Protein AF-A0A6L2KU27-F1 (afdb_monomer)

Organism: Tanacetum cinerariifolium (NCBI:txid118510)

pLDDT: mean 88.46, std 11.33, range [43.53, 96.94]

Radius of gyration: 27.22 Å; Cα contacts (8 Å, |Δi|>4): 50; chains: 1; bounding box: 54×21×87 Å

Structure (mmCIF, N/CA/C/O backbone):
data_AF-A0A6L2KU27-F1
#
_entry.id   AF-A0A6L2KU27-F1
#
loop_
_atom_site.group_PDB
_atom_site.id
_atom_site.type_symbol
_atom_site.label_atom_id
_atom_site.label_alt_id
_atom_site.label_comp_id
_atom_site.label_asym_id
_atom_site.label_entity_id
_atom_site.label_seq_id
_atom_site.pdbx_PDB_ins_code
_atom_site.Cartn_x
_atom_site.Cartn_y
_atom_site.Cartn_z
_atom_site.occupancy
_atom_site.B_iso_or_equiv
_atom_site.auth_seq_id
_atom_site.auth_comp_id
_atom_site.auth_asym_id
_atom_site.auth_atom_id
_atom_site.pdbx_PDB_model_num
ATOM 1 N N . MET A 1 1 ? -27.115 15.679 58.596 1.00 43.53 1 MET A N 1
ATOM 2 C CA . MET A 1 1 ? -27.224 15.642 57.122 1.00 43.53 1 MET A CA 1
ATOM 3 C C . MET A 1 1 ? -26.487 14.409 56.619 1.00 43.53 1 MET A C 1
ATOM 5 O O . MET A 1 1 ? -25.300 14.487 56.347 1.00 43.53 1 MET A O 1
ATOM 9 N N . ALA A 1 2 ? -27.152 13.253 56.574 1.00 48.06 2 ALA A N 1
ATOM 10 C CA . ALA A 1 2 ? -26.631 12.113 55.827 1.00 48.06 2 ALA A CA 1
ATOM 11 C C . ALA A 1 2 ? -27.062 12.333 54.375 1.00 48.06 2 ALA A C 1
ATOM 13 O O . ALA A 1 2 ? -28.218 12.094 54.031 1.00 48.06 2 ALA A O 1
ATOM 14 N N . ALA A 1 3 ? -26.174 12.920 53.570 1.00 57.06 3 ALA A N 1
ATOM 15 C CA . ALA A 1 3 ? -26.375 13.013 52.130 1.00 57.06 3 ALA A CA 1
ATOM 16 C C . ALA A 1 3 ? -26.635 11.600 51.587 1.00 57.06 3 ALA A C 1
ATOM 18 O O . ALA A 1 3 ? -26.036 10.627 52.056 1.00 57.06 3 ALA A O 1
ATOM 19 N N . PHE A 1 4 ? -27.599 11.476 50.675 1.00 58.53 4 PHE A N 1
ATOM 20 C CA . PHE A 1 4 ? -28.022 10.200 50.112 1.00 58.53 4 PHE A CA 1
ATOM 21 C C . PHE A 1 4 ? -26.867 9.578 49.320 1.00 58.53 4 PHE A C 1
ATOM 23 O O . PHE A 1 4 ? -26.772 9.749 48.111 1.00 58.53 4 PHE A O 1
ATOM 30 N N . LYS A 1 5 ? -26.027 8.792 49.996 1.00 62.81 5 LYS A N 1
ATOM 31 C CA . LYS A 1 5 ? -24.876 8.097 49.404 1.00 62.81 5 LYS A CA 1
ATOM 32 C C . LYS A 1 5 ? -25.245 7.306 48.138 1.00 62.81 5 LYS A C 1
ATOM 34 O O . LYS A 1 5 ? -24.505 7.315 47.165 1.00 62.81 5 LYS A O 1
ATOM 39 N N . ARG A 1 6 ? -26.442 6.706 48.112 1.00 61.03 6 ARG A N 1
ATOM 40 C CA . ARG A 1 6 ? -26.991 6.009 46.932 1.00 61.03 6 ARG A CA 1
ATOM 41 C C . ARG A 1 6 ? -27.319 6.936 45.755 1.00 61.03 6 ARG A C 1
ATOM 43 O O . ARG A 1 6 ? -27.240 6.506 44.611 1.00 61.03 6 ARG A O 1
ATOM 50 N N . LEU A 1 7 ? -27.717 8.179 46.016 1.00 65.44 7 LEU A N 1
ATOM 51 C CA . LEU A 1 7 ? -28.008 9.169 44.977 1.00 65.44 7 LEU A CA 1
ATOM 52 C C . LEU A 1 7 ? -26.704 9.685 44.350 1.00 65.44 7 LEU A C 1
ATOM 54 O O . LEU A 1 7 ? -26.618 9.804 43.130 1.00 65.44 7 LEU A O 1
ATOM 58 N N . ASP A 1 8 ? -25.670 9.898 45.168 1.00 68.50 8 ASP A N 1
ATOM 59 C CA . ASP A 1 8 ? -24.329 10.265 44.699 1.00 68.50 8 ASP A CA 1
ATOM 60 C C . ASP A 1 8 ? -23.705 9.138 43.854 1.00 68.50 8 ASP A C 1
ATOM 62 O O . ASP A 1 8 ? -23.174 9.393 42.773 1.00 68.50 8 ASP A O 1
ATOM 66 N N . GLU A 1 9 ? -23.849 7.877 44.279 1.00 67.19 9 GLU A N 1
ATOM 67 C CA . GLU A 1 9 ? -23.417 6.690 43.522 1.00 67.19 9 GLU A CA 1
ATOM 68 C C . GLU A 1 9 ? -24.127 6.568 42.158 1.00 67.19 9 GLU A C 1
ATOM 70 O O . GLU A 1 9 ? -23.472 6.324 41.143 1.00 67.19 9 GLU A O 1
ATOM 75 N N . LEU A 1 10 ? -25.445 6.798 42.101 1.00 66.06 10 LEU A N 1
ATOM 76 C CA . LEU A 1 10 ? -26.217 6.790 40.849 1.00 66.06 10 LEU A CA 1
ATOM 77 C C . LEU A 1 10 ? -25.824 7.937 39.910 1.00 66.06 10 LEU A C 1
ATOM 79 O O . LEU A 1 10 ? -25.738 7.740 38.698 1.00 66.06 10 LEU A O 1
ATOM 83 N N . THR A 1 11 ? -25.560 9.123 40.458 1.00 66.69 11 THR A N 1
ATOM 84 C CA . THR A 1 11 ? -25.156 10.301 39.675 1.00 66.69 11 THR A CA 1
ATOM 85 C C . THR A 1 11 ? -23.750 10.117 39.103 1.00 66.69 11 THR A C 1
ATOM 87 O O . THR A 1 11 ? -23.517 10.396 37.927 1.00 66.69 11 THR A O 1
ATOM 90 N N . MET A 1 12 ? -22.823 9.561 39.892 1.00 67.81 12 MET A N 1
ATOM 91 C CA . MET A 1 12 ? -21.5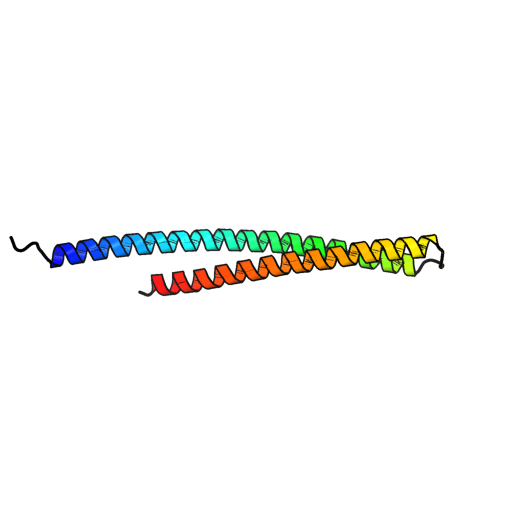06 9.165 39.393 1.00 67.81 12 MET A CA 1
ATOM 92 C C . MET A 1 12 ? -21.623 8.096 38.304 1.00 67.81 12 MET A C 1
ATOM 94 O O . MET A 1 12 ? -21.049 8.277 37.235 1.00 67.81 12 MET A O 1
ATOM 98 N N . ALA A 1 13 ? -22.405 7.032 38.513 1.00 68.19 13 ALA A N 1
ATOM 99 C CA . ALA A 1 13 ? -22.607 5.983 37.511 1.00 68.19 13 ALA A CA 1
ATOM 100 C C . ALA A 1 13 ? -23.197 6.523 36.192 1.00 68.19 13 ALA A C 1
ATOM 102 O O . ALA A 1 13 ? -22.756 6.131 35.110 1.00 68.19 13 ALA A O 1
ATOM 103 N N . ALA A 1 14 ? -24.147 7.462 36.261 1.00 68.12 14 ALA A N 1
ATOM 104 C CA . ALA A 1 14 ? -24.708 8.128 35.086 1.00 68.12 14 ALA A CA 1
ATOM 105 C C . ALA A 1 14 ? -23.666 8.988 34.347 1.00 68.12 14 ALA A C 1
ATOM 107 O O . ALA A 1 14 ? -23.579 8.930 33.118 1.00 68.12 14 ALA A O 1
ATOM 108 N N . ASN A 1 15 ? -22.831 9.726 35.084 1.00 73.56 15 ASN A N 1
ATOM 109 C CA . ASN A 1 15 ? -21.742 10.518 34.510 1.00 73.56 15 ASN A CA 1
ATOM 110 C C . ASN A 1 15 ? -20.667 9.633 33.861 1.00 73.56 15 ASN A C 1
ATOM 112 O O . ASN A 1 15 ? -20.220 9.932 32.755 1.00 73.56 15 ASN A O 1
ATOM 116 N N . PHE A 1 16 ? -20.309 8.510 34.492 1.00 74.94 16 PHE A N 1
ATOM 117 C CA . PHE A 1 16 ? -19.394 7.520 33.918 1.00 74.94 16 PHE A CA 1
ATOM 118 C C . PHE A 1 16 ? -19.954 6.913 32.630 1.00 74.94 16 PHE A C 1
ATOM 120 O O . PHE A 1 16 ? -19.257 6.872 31.620 1.00 74.94 16 PHE A O 1
ATOM 127 N N . LYS A 1 17 ? -21.230 6.515 32.619 1.00 78.94 17 LYS A N 1
ATOM 128 C CA . LYS A 1 17 ? -21.885 5.970 31.421 1.00 78.94 17 LYS A CA 1
ATOM 129 C C . LYS A 1 17 ? -21.924 6.979 30.269 1.00 78.94 17 LYS A C 1
ATOM 131 O O . LYS A 1 17 ? -21.671 6.614 29.124 1.00 78.94 17 LYS A O 1
ATOM 136 N N . SER A 1 18 ? -22.210 8.247 30.567 1.00 81.19 18 SER A N 1
ATOM 137 C CA . SER A 1 18 ? -22.178 9.333 29.579 1.00 81.19 18 SER A CA 1
ATOM 138 C C . SER A 1 18 ? -20.776 9.522 28.985 1.00 81.19 18 SER A C 1
ATOM 140 O O . SER A 1 18 ? -20.624 9.572 27.763 1.00 81.19 18 SER A O 1
ATOM 142 N N . LEU A 1 19 ? -19.742 9.533 29.834 1.00 81.38 19 LEU A N 1
ATOM 143 C CA . LEU A 1 19 ? -18.345 9.624 29.406 1.00 81.38 19 LEU A CA 1
ATOM 144 C C . LEU A 1 19 ? -17.945 8.438 28.516 1.00 81.38 19 LEU A C 1
ATOM 146 O O . LEU A 1 19 ? -17.368 8.643 27.450 1.00 81.38 19 LEU A O 1
ATOM 150 N N . PHE A 1 20 ? -18.292 7.211 28.910 1.00 83.81 20 PHE A N 1
ATOM 151 C CA . PHE A 1 20 ? -17.990 6.003 28.139 1.00 83.81 20 PHE A CA 1
ATOM 152 C C . PHE A 1 20 ? -18.671 5.982 26.771 1.00 83.81 20 PHE A C 1
ATOM 154 O O . PHE A 1 20 ? -18.029 5.648 25.773 1.00 83.81 20 PHE A O 1
ATOM 161 N N . ASN A 1 21 ? -19.932 6.410 26.693 1.00 84.56 21 ASN A N 1
ATOM 162 C CA . ASN A 1 21 ? -20.626 6.564 25.418 1.00 84.56 21 ASN A CA 1
ATOM 163 C C . ASN A 1 21 ? -19.938 7.610 24.528 1.00 84.56 21 ASN A C 1
ATOM 165 O O . ASN A 1 21 ? -19.722 7.362 23.343 1.00 84.56 21 ASN A O 1
ATOM 169 N N . GLY A 1 22 ? -19.549 8.754 25.101 1.00 85.00 22 GLY A N 1
ATOM 170 C CA . GLY A 1 22 ? -18.826 9.803 24.380 1.00 85.00 22 GLY A CA 1
ATOM 171 C C . GLY A 1 22 ? -17.475 9.328 23.836 1.00 85.00 22 GLY A C 1
ATOM 172 O O . GLY A 1 22 ? -17.184 9.527 22.658 1.00 85.00 22 GLY A O 1
ATOM 173 N N . MET A 1 23 ? -16.678 8.643 24.663 1.00 86.38 23 MET A N 1
ATOM 174 C CA . MET A 1 23 ? -15.393 8.069 24.249 1.00 86.38 23 MET A CA 1
ATOM 175 C C . MET A 1 23 ? -15.567 7.005 23.162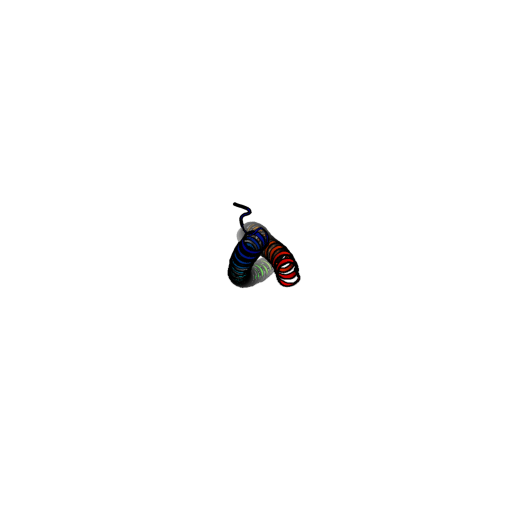 1.00 86.38 23 MET A C 1
ATOM 177 O O . MET A 1 23 ? -14.812 6.994 22.194 1.00 86.38 23 MET A O 1
ATOM 181 N N . THR A 1 24 ? -16.574 6.139 23.288 1.00 88.38 24 THR A N 1
ATOM 182 C CA . THR A 1 24 ? -16.860 5.094 22.296 1.00 88.38 24 THR A CA 1
ATOM 183 C C . THR A 1 24 ? -17.170 5.703 20.930 1.00 88.38 24 THR A C 1
ATOM 185 O O . THR A 1 24 ? -16.534 5.342 19.944 1.00 88.38 24 THR A O 1
ATOM 188 N N . LEU A 1 25 ? -18.077 6.684 20.883 1.00 88.75 25 LEU A N 1
ATOM 189 C CA . LEU A 1 25 ? -18.433 7.385 19.645 1.00 88.75 25 LEU A CA 1
ATOM 190 C C . LEU A 1 25 ? -17.243 8.130 19.032 1.00 88.75 25 LEU A C 1
ATOM 192 O O . LEU A 1 25 ? -17.124 8.198 17.810 1.00 88.75 25 LEU A O 1
ATOM 196 N N . TYR A 1 26 ? -16.366 8.696 19.864 1.00 89.44 26 TYR A N 1
ATOM 197 C CA . TYR A 1 26 ? -15.136 9.325 19.393 1.00 89.44 26 TYR A CA 1
ATOM 198 C C . TYR A 1 26 ? -14.234 8.307 18.684 1.00 89.44 26 TYR A C 1
ATOM 200 O O . TYR A 1 26 ? -13.902 8.506 17.518 1.00 89.44 26 TYR A O 1
ATOM 208 N N . PHE A 1 27 ? -13.914 7.181 19.329 1.00 88.88 27 PHE A N 1
ATOM 209 C CA . PHE A 1 27 ? -13.064 6.156 18.717 1.00 88.88 27 PHE A CA 1
ATOM 210 C C . PHE A 1 27 ? -13.693 5.524 17.471 1.00 88.88 27 PHE A C 1
ATOM 212 O O . PHE A 1 27 ? -12.979 5.230 16.519 1.00 88.88 27 PHE A O 1
ATOM 219 N N . GLU A 1 28 ? -15.015 5.352 17.425 1.00 90.81 28 GLU A N 1
ATOM 220 C CA . GLU A 1 28 ? -15.713 4.888 16.218 1.00 90.81 28 GLU A CA 1
ATOM 221 C C . GLU A 1 28 ? -15.545 5.838 15.028 1.00 90.81 28 GLU A C 1
ATOM 223 O O . GLU A 1 28 ? -15.316 5.389 13.900 1.00 90.81 28 GLU A O 1
ATOM 228 N N . ARG A 1 29 ? -15.610 7.152 15.272 1.00 91.88 29 ARG A N 1
ATOM 229 C CA . ARG A 1 29 ? -15.354 8.163 14.239 1.00 91.88 29 ARG A CA 1
ATOM 230 C C . ARG A 1 29 ? -13.900 8.146 13.789 1.00 91.88 29 ARG A C 1
ATOM 232 O O . ARG A 1 29 ? -13.655 8.101 12.588 1.00 91.88 29 ARG A O 1
ATOM 239 N N . GLU A 1 30 ? -12.956 8.114 14.728 1.00 92.00 30 GLU A N 1
ATOM 240 C CA . GLU A 1 30 ? -11.526 8.063 14.402 1.00 92.00 30 GLU A CA 1
ATOM 241 C C . GLU A 1 30 ? -11.184 6.818 13.577 1.00 92.00 30 GLU A C 1
ATOM 243 O O . GLU A 1 30 ? -10.531 6.930 12.546 1.00 92.00 30 GLU A O 1
ATOM 248 N N . MET A 1 31 ? -11.716 5.645 13.940 1.00 93.38 31 MET A N 1
ATOM 249 C CA . MET A 1 31 ? -11.538 4.423 13.148 1.00 93.38 31 MET A CA 1
ATOM 250 C C . MET A 1 31 ? -12.092 4.551 11.731 1.00 93.38 31 MET A C 1
ATOM 252 O O . MET A 1 31 ? -11.481 4.052 10.791 1.00 93.38 31 MET A O 1
ATOM 256 N N . THR A 1 32 ? -13.245 5.202 11.566 1.00 94.00 32 THR A N 1
ATOM 257 C CA . THR A 1 32 ? -13.838 5.421 10.240 1.00 94.00 32 THR A CA 1
ATOM 258 C C . THR A 1 32 ? -12.931 6.308 9.386 1.00 94.00 32 THR A C 1
ATOM 260 O O . THR A 1 32 ? -12.631 5.952 8.247 1.00 94.00 32 THR A O 1
ATOM 263 N N . ASN A 1 33 ? -12.429 7.405 9.960 1.00 94.12 33 ASN A N 1
ATOM 264 C CA . ASN A 1 33 ? -11.496 8.310 9.289 1.00 94.12 33 ASN A CA 1
ATOM 265 C C . ASN A 1 33 ? -10.182 7.600 8.924 1.00 94.12 33 ASN A C 1
ATOM 267 O O . ASN A 1 33 ? -9.684 7.739 7.807 1.00 94.12 33 ASN A O 1
ATOM 271 N N . ASP A 1 34 ? -9.635 6.798 9.839 1.00 94.50 34 ASP A N 1
ATOM 272 C CA . ASP A 1 34 ? -8.413 6.027 9.610 1.00 94.50 34 ASP A CA 1
ATOM 273 C C . ASP A 1 34 ? -8.597 4.970 8.510 1.00 94.50 34 ASP A C 1
ATOM 275 O O . ASP A 1 34 ? -7.706 4.772 7.681 1.00 94.50 34 ASP A O 1
ATOM 279 N N . LEU A 1 35 ? -9.751 4.298 8.462 1.00 95.44 35 LEU A N 1
ATOM 280 C CA . LEU A 1 35 ? -10.072 3.336 7.406 1.00 95.44 35 LEU A CA 1
ATOM 281 C C . LEU A 1 35 ? -10.189 4.015 6.038 1.00 95.44 35 LEU A C 1
ATOM 283 O O . LEU A 1 35 ? -9.638 3.507 5.058 1.00 95.44 35 LEU A O 1
ATOM 287 N N . GLU A 1 36 ? -10.846 5.173 5.964 1.00 96.81 36 GLU A N 1
ATOM 288 C CA . GLU A 1 36 ? -10.918 5.970 4.737 1.00 96.81 36 GLU A CA 1
ATOM 289 C C . GLU A 1 36 ? -9.522 6.430 4.292 1.00 96.81 36 GLU A C 1
ATOM 291 O O . GLU A 1 36 ? -9.142 6.284 3.126 1.00 96.81 36 GLU A O 1
ATOM 296 N N . PHE A 1 37 ? -8.706 6.911 5.231 1.00 94.38 37 PHE A N 1
ATOM 297 C CA . PHE A 1 37 ? -7.322 7.283 4.965 1.00 94.38 37 PHE A CA 1
ATOM 298 C C . PHE A 1 37 ? -6.494 6.095 4.447 1.00 94.38 37 PHE A C 1
ATOM 300 O O . PHE A 1 37 ? -5.782 6.226 3.447 1.00 94.38 37 PHE A O 1
ATOM 307 N N . ALA A 1 38 ? -6.614 4.916 5.067 1.00 96.06 38 ALA A N 1
ATOM 308 C CA . ALA A 1 38 ? -5.937 3.700 4.623 1.00 96.06 38 ALA A CA 1
ATOM 309 C C . ALA A 1 38 ? -6.382 3.266 3.217 1.00 96.06 38 ALA A C 1
ATOM 311 O O . ALA A 1 38 ? -5.539 2.851 2.417 1.00 96.06 38 ALA A O 1
ATOM 312 N N . ALA A 1 39 ? -7.672 3.392 2.893 1.00 95.75 39 ALA A N 1
ATOM 313 C CA . ALA A 1 39 ? -8.204 3.106 1.562 1.00 95.75 39 ALA A CA 1
ATOM 314 C C . ALA A 1 39 ? -7.636 4.070 0.507 1.00 95.75 39 ALA A C 1
ATOM 316 O O . ALA A 1 39 ? -7.156 3.633 -0.541 1.00 95.75 39 ALA A O 1
ATOM 317 N N . ASN A 1 40 ? -7.586 5.368 0.812 1.00 96.62 40 ASN A N 1
ATOM 318 C CA . ASN A 1 40 ? -6.989 6.373 -0.068 1.00 96.62 40 ASN A CA 1
ATOM 319 C C . ASN A 1 40 ? -5.490 6.124 -0.297 1.00 96.62 40 ASN A C 1
ATOM 321 O O . ASN A 1 40 ? -5.015 6.167 -1.435 1.00 96.62 40 ASN A O 1
ATOM 325 N N . LEU A 1 41 ? -4.741 5.785 0.758 1.00 96.06 41 LEU A N 1
ATOM 326 C CA . LEU A 1 41 ? -3.341 5.374 0.627 1.00 96.06 41 LEU A CA 1
ATOM 327 C C . LEU A 1 41 ? -3.187 4.095 -0.203 1.00 96.06 41 LEU A C 1
ATOM 329 O O . LEU A 1 41 ? -2.227 3.976 -0.964 1.00 96.06 41 LEU A O 1
ATOM 333 N N . HIS A 1 42 ? -4.105 3.137 -0.065 1.00 96.19 42 HIS A N 1
ATOM 334 C CA . HIS A 1 42 ? -4.090 1.913 -0.858 1.00 96.19 42 HIS A CA 1
ATOM 335 C C . HIS A 1 42 ? -4.288 2.202 -2.348 1.00 96.19 42 HIS A C 1
ATOM 337 O O . HIS A 1 42 ? -3.503 1.718 -3.159 1.00 96.19 42 HIS A O 1
ATOM 343 N N . ASN A 1 43 ? -5.247 3.059 -2.701 1.00 96.06 43 ASN A N 1
ATOM 344 C CA . ASN A 1 43 ? -5.459 3.497 -4.082 1.00 96.06 43 ASN A CA 1
ATOM 345 C C . ASN A 1 43 ? -4.210 4.179 -4.656 1.00 96.06 43 ASN A C 1
ATOM 347 O O . ASN A 1 43 ? -3.781 3.865 -5.766 1.00 96.06 43 ASN A O 1
ATOM 351 N N . LEU A 1 44 ? -3.575 5.060 -3.877 1.00 94.25 44 LEU A N 1
ATOM 352 C CA . LEU A 1 44 ? -2.317 5.698 -4.268 1.00 94.25 44 LEU A CA 1
ATOM 353 C C . LEU A 1 44 ? -1.192 4.670 -4.475 1.00 94.25 44 LEU A C 1
ATOM 355 O O . LEU A 1 44 ? -0.408 4.779 -5.416 1.00 94.25 44 LEU A O 1
ATOM 359 N N . TRP A 1 45 ? -1.106 3.661 -3.606 1.00 96.38 45 TRP A N 1
ATOM 360 C CA . TRP A 1 45 ? -0.127 2.582 -3.722 1.00 96.38 45 TRP A CA 1
ATOM 361 C C . TRP A 1 45 ? -0.320 1.762 -5.003 1.00 96.38 45 TRP A C 1
ATOM 363 O O . TRP A 1 45 ? 0.668 1.486 -5.678 1.00 96.38 45 TRP A O 1
ATOM 373 N N . VAL A 1 46 ? -1.566 1.434 -5.367 1.00 95.88 46 VAL A N 1
ATOM 374 C CA . VAL A 1 46 ? -1.891 0.741 -6.628 1.00 95.88 46 VAL A CA 1
ATOM 375 C C . VAL A 1 46 ? -1.430 1.566 -7.832 1.00 95.88 46 VAL A C 1
ATOM 377 O O . VAL A 1 46 ? -0.652 1.069 -8.641 1.00 95.88 46 VAL A O 1
ATOM 380 N N . GLN A 1 47 ? -1.780 2.855 -7.890 1.00 93.62 47 GLN A N 1
ATOM 381 C CA . GLN A 1 47 ? -1.356 3.737 -8.989 1.00 93.62 47 GLN A CA 1
ATOM 382 C C . GLN A 1 47 ? 0.175 3.833 -9.119 1.00 93.62 47 GLN A C 1
ATOM 384 O O . GLN A 1 47 ? 0.720 3.867 -10.224 1.00 93.62 47 GLN A O 1
ATOM 389 N N . PHE A 1 48 ? 0.900 3.868 -7.995 1.00 94.12 48 PHE A N 1
ATOM 390 C CA . PHE A 1 48 ? 2.363 3.854 -8.025 1.00 94.12 48 PHE A CA 1
ATOM 391 C C . PHE A 1 48 ? 2.936 2.523 -8.514 1.00 94.12 48 PHE A C 1
ATOM 393 O O . PHE A 1 48 ? 3.989 2.531 -9.157 1.00 94.12 48 PHE A O 1
ATOM 400 N N . ILE A 1 49 ? 2.287 1.394 -8.214 1.00 95.88 49 ILE A N 1
ATOM 401 C CA . ILE A 1 49 ? 2.706 0.086 -8.723 1.00 95.88 49 ILE A CA 1
ATOM 402 C C . ILE A 1 49 ? 2.577 0.056 -10.234 1.00 95.88 49 ILE A C 1
ATOM 404 O O . ILE A 1 49 ? 3.554 -0.294 -10.892 1.00 95.88 49 ILE A O 1
ATOM 408 N N . ASP A 1 50 ? 1.433 0.478 -10.767 1.00 95.50 50 ASP A N 1
ATOM 409 C CA . ASP A 1 50 ? 1.174 0.459 -12.207 1.00 95.50 50 ASP A CA 1
ATOM 410 C C . ASP A 1 50 ? 2.237 1.272 -12.950 1.00 95.50 50 ASP A C 1
ATOM 412 O O . ASP A 1 50 ? 2.961 0.739 -13.787 1.00 95.50 50 ASP A O 1
ATOM 416 N N . ARG A 1 51 ? 2.494 2.508 -12.504 1.00 93.81 51 ARG A N 1
ATOM 417 C CA . ARG A 1 51 ? 3.571 3.346 -13.056 1.00 93.81 51 ARG A CA 1
ATOM 418 C C . ARG A 1 51 ? 4.962 2.704 -12.945 1.00 93.81 51 ARG A C 1
ATOM 420 O O . ARG A 1 51 ? 5.821 2.899 -13.808 1.00 93.81 51 ARG A O 1
ATOM 427 N N . THR A 1 52 ? 5.235 1.993 -11.851 1.00 95.25 52 THR A N 1
ATOM 428 C CA . THR A 1 52 ? 6.528 1.320 -11.645 1.00 95.25 52 THR A CA 1
ATOM 429 C C . THR A 1 52 ? 6.682 0.121 -12.581 1.00 95.25 52 THR A C 1
ATOM 431 O O . THR A 1 52 ? 7.785 -0.117 -13.083 1.00 95.25 52 THR A O 1
ATOM 434 N N . ASN A 1 53 ? 5.586 -0.592 -12.846 1.00 94.88 53 ASN A N 1
ATOM 435 C CA . ASN A 1 53 ? 5.521 -1.697 -13.795 1.00 94.88 53 ASN A CA 1
ATOM 436 C C . ASN A 1 53 ? 5.660 -1.202 -15.237 1.00 94.88 53 ASN A C 1
ATOM 438 O O . ASN A 1 53 ? 6.477 -1.755 -15.968 1.00 94.88 53 ASN A O 1
ATOM 442 N N . ASP A 1 54 ? 4.981 -0.117 -15.612 1.00 95.25 54 ASP A N 1
ATOM 443 C CA . ASP A 1 54 ? 5.125 0.508 -16.934 1.00 95.25 54 ASP A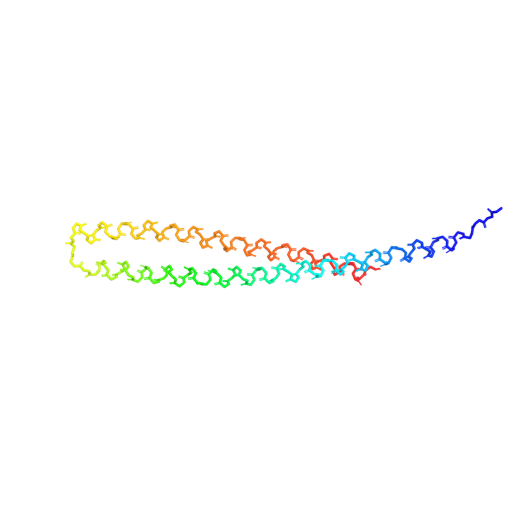 CA 1
ATOM 444 C C . ASP A 1 54 ? 6.579 0.896 -17.201 1.00 95.25 54 ASP A C 1
ATOM 446 O O . ASP A 1 54 ? 7.142 0.600 -18.254 1.00 95.25 54 ASP A O 1
ATOM 450 N N . ARG A 1 55 ? 7.251 1.489 -16.205 1.00 95.00 55 ARG A N 1
ATOM 451 C CA . ARG A 1 55 ? 8.679 1.798 -16.333 1.00 95.00 55 ARG A CA 1
ATOM 452 C C . ARG A 1 55 ? 9.536 0.544 -16.465 1.00 95.00 55 ARG A C 1
ATOM 454 O O . ARG A 1 55 ? 10.516 0.571 -17.199 1.00 95.00 55 ARG A O 1
ATOM 461 N N . LYS A 1 56 ? 9.199 -0.538 -15.758 1.00 95.62 56 LYS A N 1
ATOM 462 C CA . LYS A 1 56 ? 9.913 -1.817 -15.882 1.00 95.62 56 LYS A CA 1
ATOM 463 C C . LYS A 1 56 ? 9.822 -2.357 -17.308 1.00 95.62 56 LYS A C 1
ATOM 465 O O . LYS A 1 56 ? 10.833 -2.804 -17.840 1.00 95.62 56 LYS A O 1
ATOM 470 N N . LEU A 1 57 ? 8.632 -2.295 -17.906 1.00 96.25 57 LEU A N 1
ATOM 471 C CA . LEU A 1 57 ? 8.406 -2.695 -19.294 1.00 96.25 57 LEU A CA 1
ATOM 472 C C . LEU A 1 57 ? 9.233 -1.827 -20.242 1.00 96.25 57 LEU A C 1
ATOM 474 O O . LEU A 1 57 ? 9.994 -2.361 -21.038 1.00 96.25 57 LEU A O 1
ATOM 478 N N . PHE A 1 58 ? 9.194 -0.507 -20.066 1.00 95.38 58 PHE A N 1
ATOM 479 C CA . PHE A 1 58 ? 9.968 0.411 -20.899 1.00 95.38 58 PHE A CA 1
ATOM 480 C C . PHE A 1 58 ? 11.489 0.196 -20.794 1.00 95.38 58 PHE A C 1
ATOM 482 O O . PHE A 1 58 ? 12.194 0.242 -21.797 1.00 95.38 58 PHE A O 1
ATOM 489 N N . ILE A 1 59 ? 12.016 -0.089 -19.596 1.00 95.31 59 ILE A N 1
ATOM 490 C CA . ILE A 1 59 ? 13.431 -0.468 -19.427 1.00 95.31 59 ILE A CA 1
ATOM 491 C C . ILE A 1 59 ? 13.737 -1.740 -20.228 1.00 95.31 59 ILE A C 1
ATOM 493 O O . ILE A 1 59 ? 14.717 -1.763 -20.967 1.00 95.31 59 ILE A O 1
ATOM 497 N N . SER A 1 60 ? 12.879 -2.761 -20.133 1.00 95.19 60 SER A N 1
ATOM 498 C CA . SER A 1 60 ? 13.042 -4.014 -20.880 1.00 95.19 60 SER A CA 1
ATOM 499 C C . SER A 1 60 ? 13.005 -3.807 -22.397 1.00 95.19 60 SER A C 1
ATOM 501 O O . SER A 1 60 ? 13.697 -4.517 -23.121 1.00 95.19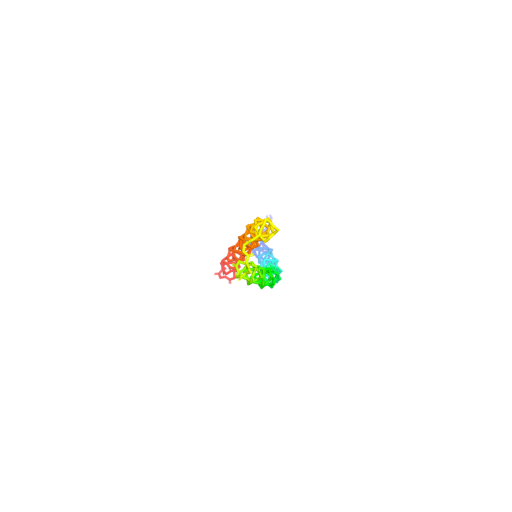 60 SER A O 1
ATOM 503 N N . GLU A 1 61 ? 12.206 -2.858 -22.888 1.00 95.19 61 GLU A N 1
ATOM 504 C CA . GLU A 1 61 ? 12.168 -2.499 -24.308 1.00 95.19 61 GLU A CA 1
ATOM 505 C C . GLU A 1 61 ? 13.491 -1.870 -24.755 1.00 95.19 61 GLU A C 1
ATOM 507 O O . GLU A 1 61 ? 14.030 -2.267 -25.786 1.00 95.19 61 GLU A O 1
ATOM 512 N N . ILE A 1 62 ? 14.058 -0.946 -23.967 1.00 94.00 62 ILE A N 1
ATOM 513 C CA . ILE A 1 62 ? 15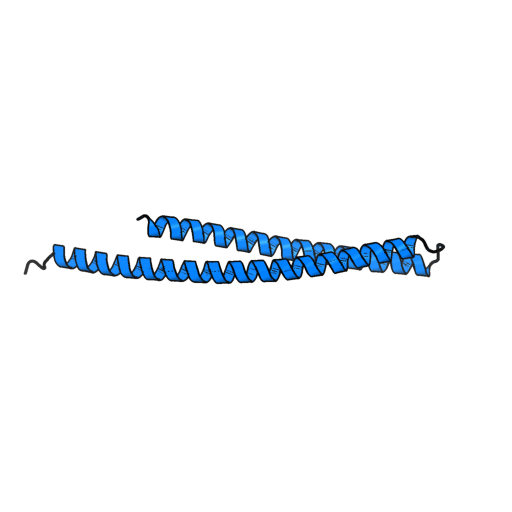.354 -0.316 -24.275 1.00 94.00 62 ILE A CA 1
ATOM 514 C C . ILE A 1 62 ? 16.486 -1.347 -24.255 1.00 94.00 62 ILE A C 1
ATOM 516 O O . ILE A 1 62 ? 17.362 -1.306 -25.117 1.00 94.00 62 ILE A O 1
ATOM 520 N N . GLU A 1 63 ? 16.466 -2.284 -23.307 1.00 91.62 63 GLU A N 1
ATOM 521 C CA . GLU A 1 63 ? 17.446 -3.376 -23.229 1.00 91.62 63 GLU A CA 1
ATOM 522 C C . GLU A 1 63 ? 17.404 -4.304 -24.458 1.00 91.62 63 GLU A C 1
ATOM 524 O O . GLU A 1 63 ? 18.413 -4.928 -24.783 1.00 91.62 63 GLU A O 1
ATOM 529 N N . GLY A 1 64 ? 16.273 -4.367 -25.173 1.00 91.25 64 GLY A N 1
ATOM 530 C CA . GLY A 1 64 ? 16.131 -5.105 -26.432 1.00 91.25 64 GLY A CA 1
ATOM 531 C C . GLY A 1 64 ? 16.651 -4.371 -27.678 1.00 91.25 64 GLY A C 1
ATOM 532 O O . GLY A 1 64 ? 16.769 -4.981 -28.742 1.00 91.25 64 GLY A O 1
ATOM 533 N N . VAL A 1 65 ? 16.964 -3.075 -27.577 1.00 91.81 65 VAL A N 1
ATOM 534 C CA . VAL A 1 65 ? 17.520 -2.263 -28.675 1.00 91.81 65 VAL A CA 1
ATOM 535 C C . VAL A 1 65 ? 19.035 -2.511 -28.787 1.00 91.81 65 VAL A C 1
ATOM 537 O O . VAL A 1 65 ? 19.686 -2.755 -27.769 1.00 91.81 65 VAL A O 1
ATOM 540 N N . PRO A 1 66 ? 19.654 -2.422 -29.988 1.00 92.38 66 PRO A N 1
ATOM 541 C CA . PRO A 1 66 ? 21.104 -2.525 -30.126 1.00 92.38 66 PRO A CA 1
ATOM 542 C C . PRO A 1 66 ? 21.869 -1.642 -29.133 1.00 92.38 66 PRO A C 1
ATOM 544 O O . PRO A 1 66 ? 21.551 -0.465 -28.932 1.00 92.38 66 PRO A O 1
ATOM 547 N N . SER A 1 67 ? 22.896 -2.229 -28.516 1.00 91.75 67 SER A N 1
ATOM 548 C CA . SER A 1 67 ? 23.690 -1.555 -27.492 1.00 91.75 67 SER A CA 1
ATOM 549 C C . SER A 1 67 ? 24.341 -0.291 -28.051 1.00 91.75 67 SER A C 1
ATOM 551 O O . SER A 1 67 ? 25.050 -0.316 -29.058 1.00 91.75 67 SER A O 1
ATOM 553 N N . SER A 1 68 ? 24.088 0.825 -27.379 1.00 94.75 68 SER A N 1
ATOM 554 C CA . SER A 1 68 ? 24.667 2.126 -27.667 1.00 94.75 68 SER A CA 1
ATOM 555 C C . SER A 1 68 ? 24.941 2.838 -26.347 1.00 94.75 68 SER A C 1
ATOM 557 O O . SER A 1 68 ? 24.308 2.555 -25.327 1.00 94.75 68 SER A O 1
ATOM 559 N N . LEU A 1 69 ? 25.856 3.808 -26.359 1.00 94.12 69 LEU A N 1
ATOM 560 C CA . LEU A 1 69 ? 26.104 4.643 -25.180 1.00 94.12 69 LEU A CA 1
ATOM 561 C C . LEU A 1 69 ? 24.816 5.336 -24.697 1.00 94.12 69 LEU A C 1
ATOM 563 O O . LEU A 1 69 ? 24.600 5.486 -23.497 1.00 94.12 69 LEU A O 1
ATOM 567 N N . MET A 1 70 ? 23.941 5.718 -25.633 1.00 93.56 70 MET A N 1
ATOM 568 C CA . MET A 1 70 ? 22.661 6.347 -25.322 1.00 93.56 70 MET A CA 1
ATOM 569 C C . MET A 1 70 ? 21.699 5.375 -24.629 1.00 93.56 70 MET A C 1
ATOM 571 O O . MET A 1 70 ? 21.180 5.705 -23.566 1.00 93.56 70 MET A O 1
ATOM 575 N N . SER A 1 71 ? 21.492 4.173 -25.183 1.00 93.19 71 SER A N 1
ATOM 576 C CA . SER A 1 71 ? 20.598 3.174 -24.577 1.00 93.19 71 SER A CA 1
ATOM 577 C C . SER A 1 71 ? 21.088 2.743 -23.195 1.00 93.19 71 SER A C 1
ATOM 579 O O . SER A 1 71 ? 20.284 2.670 -22.268 1.00 93.19 71 SER A O 1
ATOM 581 N N . TYR A 1 72 ? 22.402 2.591 -23.007 1.00 93.62 72 TYR A N 1
ATOM 582 C CA . TYR A 1 72 ? 22.994 2.327 -21.694 1.00 93.62 72 TYR A CA 1
ATOM 583 C C . TYR A 1 72 ? 22.692 3.436 -20.673 1.00 93.62 72 TYR A C 1
ATOM 585 O O . TYR A 1 72 ? 22.178 3.156 -19.587 1.00 93.62 72 TYR A O 1
ATOM 593 N N . ASN A 1 73 ? 22.961 4.700 -21.020 1.00 95.31 73 ASN A N 1
ATOM 594 C CA . ASN A 1 73 ? 22.725 5.834 -20.122 1.00 95.31 73 ASN A CA 1
ATOM 595 C C . ASN A 1 73 ? 21.234 5.995 -19.781 1.00 95.31 73 ASN A C 1
ATOM 597 O O . ASN A 1 73 ? 20.887 6.265 -18.628 1.00 95.31 73 ASN A O 1
ATOM 601 N N . CYS A 1 74 ? 20.346 5.792 -20.760 1.00 94.75 74 CYS A N 1
ATOM 602 C CA . CYS A 1 74 ? 18.902 5.793 -20.539 1.00 94.75 74 CYS A CA 1
ATOM 603 C C . CYS A 1 74 ? 18.474 4.686 -19.569 1.00 94.75 74 CYS A C 1
ATOM 605 O O . CYS A 1 74 ? 17.743 4.976 -18.619 1.00 94.75 74 CYS A O 1
ATOM 607 N N . CYS A 1 75 ? 18.955 3.450 -19.752 1.00 94.50 75 CYS A N 1
ATOM 608 C CA . CYS A 1 75 ? 18.666 2.349 -18.832 1.00 94.50 75 CYS A CA 1
ATOM 609 C C . CYS A 1 75 ? 19.136 2.660 -17.411 1.00 94.50 75 CYS A C 1
ATOM 611 O O . CYS A 1 75 ? 18.345 2.536 -16.477 1.00 94.50 75 CYS A O 1
ATOM 613 N N . GLN A 1 76 ? 20.377 3.127 -17.234 1.00 95.06 76 GLN A N 1
ATOM 614 C CA . GLN A 1 76 ? 20.899 3.462 -15.905 1.00 95.06 76 GLN A CA 1
ATOM 615 C C . GLN A 1 76 ? 20.060 4.531 -15.200 1.00 95.06 76 GLN A C 1
ATOM 617 O O . GLN A 1 76 ? 19.693 4.371 -14.033 1.00 95.06 76 GLN A O 1
ATOM 622 N N . PHE A 1 77 ? 19.710 5.606 -15.912 1.00 96.06 77 PHE A N 1
ATOM 623 C CA . PHE A 1 77 ? 18.859 6.657 -15.364 1.00 96.06 77 PHE A CA 1
ATOM 624 C C . PHE A 1 77 ? 17.491 6.107 -14.935 1.00 96.06 77 PHE A C 1
ATOM 626 O O . PHE A 1 77 ? 17.039 6.344 -13.812 1.00 96.06 77 PHE A O 1
ATOM 633 N N . LEU A 1 78 ? 16.834 5.332 -15.801 1.00 96.06 78 LEU A N 1
ATOM 634 C CA . LEU A 1 78 ? 15.513 4.774 -15.519 1.00 96.06 78 LEU A CA 1
ATOM 635 C C . LEU A 1 78 ? 15.534 3.762 -14.370 1.00 96.06 78 LEU A C 1
ATOM 637 O O . LEU A 1 78 ? 14.613 3.774 -13.553 1.00 96.06 78 LEU A O 1
ATOM 641 N N . GLN A 1 79 ? 16.580 2.942 -14.260 1.00 95.25 79 GLN A N 1
ATOM 642 C CA . GLN A 1 79 ? 16.783 2.018 -13.141 1.00 95.25 79 GLN A CA 1
ATOM 643 C C . GLN A 1 79 ? 16.935 2.775 -11.814 1.00 95.25 79 GLN A C 1
ATOM 645 O O . GLN A 1 79 ? 16.328 2.394 -10.810 1.00 95.25 79 GLN A O 1
ATOM 650 N N . GLN A 1 80 ? 17.661 3.898 -11.797 1.00 96.25 80 GLN A N 1
ATOM 651 C CA . GLN A 1 80 ? 17.772 4.743 -10.604 1.00 96.25 80 GLN A CA 1
ATOM 652 C C . GLN A 1 80 ? 16.421 5.364 -10.212 1.00 96.25 80 GLN A C 1
ATOM 654 O O . GLN A 1 80 ? 16.046 5.373 -9.035 1.00 96.25 80 GLN A O 1
ATOM 659 N N . VAL A 1 81 ? 15.652 5.849 -11.192 1.00 95.38 81 VAL A N 1
ATOM 660 C CA . VAL A 1 81 ? 14.285 6.345 -10.961 1.00 95.38 81 VAL A CA 1
ATOM 661 C C . VAL A 1 81 ? 13.382 5.227 -10.430 1.00 95.38 81 VAL A C 1
ATOM 663 O O . VAL A 1 81 ? 12.635 5.443 -9.477 1.00 95.38 81 VAL A O 1
ATOM 666 N N . GLN A 1 82 ? 13.473 4.023 -10.996 1.00 95.06 82 GLN A N 1
ATOM 667 C CA . GLN A 1 82 ? 12.692 2.864 -10.572 1.0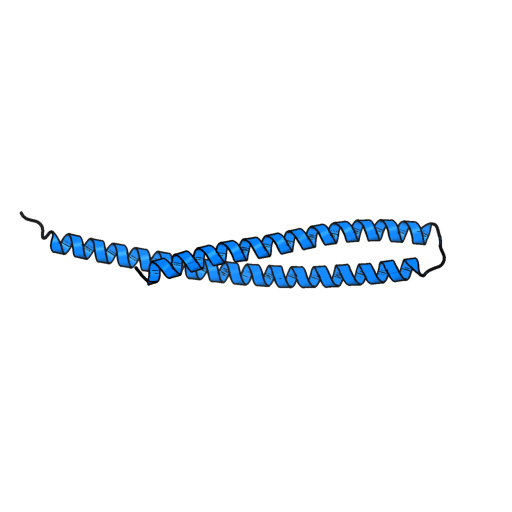0 95.06 82 GLN A CA 1
ATOM 668 C C . GLN A 1 82 ? 13.017 2.447 -9.132 1.00 95.06 82 GLN A C 1
ATOM 670 O O . GLN A 1 82 ? 12.108 2.169 -8.351 1.00 95.06 82 GLN A O 1
ATOM 675 N N . HIS A 1 83 ? 14.294 2.468 -8.747 1.00 94.69 83 HIS A N 1
ATOM 676 C CA . HIS A 1 83 ? 14.709 2.213 -7.370 1.00 94.69 83 HIS A CA 1
ATOM 677 C C . HIS A 1 83 ? 14.043 3.187 -6.383 1.00 94.69 83 HIS A C 1
ATOM 679 O O . HIS A 1 83 ? 13.482 2.772 -5.366 1.00 94.69 83 HIS A O 1
ATOM 685 N N . ASN A 1 84 ? 14.029 4.481 -6.714 1.00 94.38 84 ASN A N 1
ATOM 686 C CA . ASN A 1 84 ? 13.358 5.495 -5.900 1.00 94.38 84 ASN A CA 1
ATOM 687 C C . ASN A 1 84 ? 11.844 5.265 -5.796 1.00 94.38 84 ASN A C 1
ATOM 689 O O . ASN A 1 84 ? 11.253 5.516 -4.741 1.00 94.38 84 ASN A O 1
ATOM 693 N N . ASP A 1 85 ? 11.211 4.776 -6.860 1.00 93.31 85 ASP A N 1
ATOM 694 C CA . ASP A 1 85 ? 9.784 4.461 -6.851 1.00 93.31 85 ASP A CA 1
ATOM 695 C C . ASP A 1 85 ? 9.468 3.254 -5.958 1.00 93.31 85 ASP A C 1
ATOM 697 O O . ASP A 1 85 ? 8.530 3.328 -5.160 1.00 93.31 85 ASP A O 1
ATOM 701 N N . TYR A 1 86 ? 10.306 2.210 -5.951 1.00 94.69 86 TYR A N 1
ATOM 702 C CA . TYR A 1 86 ? 10.172 1.107 -4.991 1.00 94.69 86 TYR A CA 1
ATOM 703 C C . TYR A 1 86 ? 10.288 1.576 -3.535 1.00 94.69 86 TYR A C 1
ATOM 705 O O . TYR A 1 86 ? 9.502 1.154 -2.684 1.00 94.69 86 TYR A O 1
ATOM 713 N N . ILE A 1 87 ? 11.206 2.501 -3.231 1.00 95.50 87 ILE A N 1
ATOM 714 C CA . ILE A 1 87 ? 11.309 3.089 -1.885 1.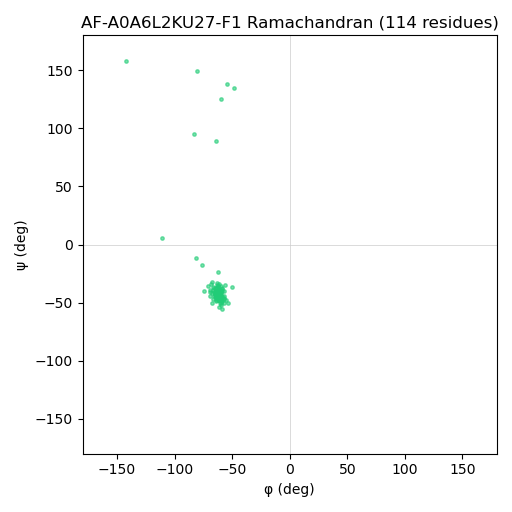00 95.50 87 ILE A CA 1
ATOM 715 C C . ILE A 1 87 ? 10.008 3.809 -1.506 1.00 95.50 87 ILE A C 1
ATOM 717 O O . ILE A 1 87 ? 9.516 3.650 -0.384 1.00 95.50 87 ILE A O 1
ATOM 721 N N . LYS A 1 88 ? 9.432 4.604 -2.416 1.00 93.69 88 LYS A N 1
ATOM 722 C CA . LYS A 1 88 ? 8.159 5.304 -2.169 1.00 93.69 88 LYS A CA 1
ATOM 723 C C . LYS A 1 88 ? 7.010 4.318 -1.962 1.00 93.69 88 LYS A C 1
ATOM 725 O O . LYS A 1 88 ? 6.250 4.484 -1.010 1.00 93.69 88 LYS A O 1
ATOM 730 N N . LEU A 1 89 ? 6.933 3.263 -2.771 1.00 96.00 89 LEU A N 1
ATOM 731 C CA . LEU A 1 89 ? 5.947 2.190 -2.625 1.00 96.00 89 LEU A CA 1
ATOM 732 C C . LEU A 1 89 ? 6.012 1.531 -1.247 1.00 96.00 89 LEU A C 1
ATOM 734 O O . LEU A 1 89 ? 4.984 1.374 -0.586 1.00 96.00 89 LEU A O 1
ATOM 738 N N . LEU A 1 90 ? 7.216 1.200 -0.776 1.00 96.06 90 LEU A N 1
ATOM 739 C CA . LEU A 1 90 ? 7.415 0.625 0.556 1.00 96.06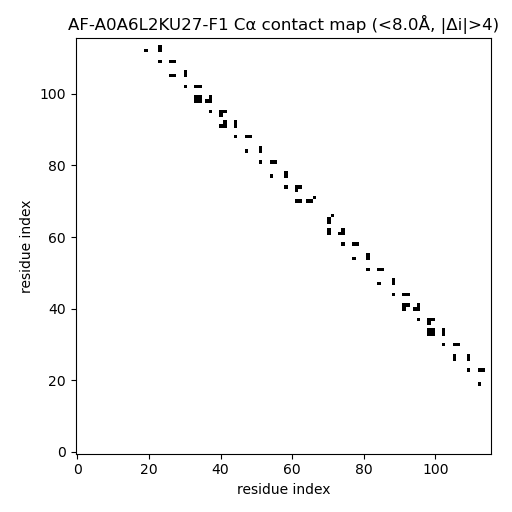 90 LEU A CA 1
ATOM 740 C C . LEU A 1 90 ? 7.022 1.602 1.670 1.00 96.06 90 LEU A C 1
ATOM 742 O O . LEU A 1 90 ? 6.430 1.184 2.667 1.00 96.06 90 LEU A O 1
ATOM 746 N N . LYS A 1 91 ? 7.297 2.903 1.508 1.00 95.88 91 LYS A N 1
ATOM 747 C CA . LYS A 1 91 ? 6.867 3.935 2.467 1.00 95.88 91 LYS A CA 1
ATOM 748 C C . LYS A 1 91 ? 5.345 4.007 2.569 1.00 95.88 91 LYS A C 1
ATOM 750 O O . LYS A 1 91 ? 4.828 3.957 3.683 1.00 95.88 91 LYS A O 1
ATOM 755 N N . VAL A 1 92 ? 4.637 4.051 1.439 1.00 96.19 92 VAL A N 1
ATOM 756 C CA . VAL A 1 92 ? 3.165 4.059 1.428 1.00 96.19 92 VAL A CA 1
ATOM 757 C C . VAL A 1 92 ? 2.622 2.768 2.043 1.00 96.19 92 VAL A C 1
ATOM 759 O O . VAL A 1 92 ? 1.773 2.822 2.930 1.00 96.19 92 VAL A O 1
ATOM 762 N N . ARG A 1 93 ? 3.172 1.600 1.679 1.00 96.12 93 ARG A N 1
ATOM 763 C CA . ARG A 1 93 ? 2.754 0.311 2.254 1.00 96.12 93 ARG A CA 1
ATOM 764 C C . ARG A 1 93 ? 2.945 0.255 3.771 1.00 96.12 93 ARG A C 1
ATOM 766 O O . ARG A 1 93 ? 2.076 -0.244 4.481 1.00 96.12 93 ARG A O 1
ATOM 773 N N . LYS A 1 94 ? 4.053 0.805 4.274 1.00 96.94 94 LYS A N 1
ATOM 774 C CA . LYS A 1 94 ? 4.319 0.936 5.712 1.00 96.94 94 LYS A CA 1
ATOM 775 C C . LYS A 1 94 ? 3.307 1.852 6.400 1.00 96.94 94 LYS A C 1
ATOM 777 O O . LYS A 1 94 ? 2.900 1.546 7.516 1.00 96.94 94 LYS A O 1
ATOM 782 N N . MET A 1 95 ? 2.913 2.960 5.770 1.00 96.94 95 MET A N 1
ATOM 783 C CA . MET A 1 95 ? 1.885 3.856 6.312 1.00 96.94 95 MET A CA 1
ATOM 784 C C . MET A 1 95 ? 0.532 3.151 6.406 1.00 96.94 95 MET A C 1
ATOM 786 O O . MET A 1 95 ? -0.046 3.141 7.484 1.00 96.94 95 MET A O 1
ATOM 790 N N . ILE A 1 96 ? 0.104 2.463 5.342 1.00 96.56 96 ILE A N 1
ATOM 791 C CA . ILE A 1 96 ? -1.131 1.661 5.334 1.00 96.56 96 ILE A CA 1
ATOM 792 C C . ILE A 1 96 ? -1.140 0.660 6.498 1.00 96.56 96 ILE A C 1
ATOM 794 O O . ILE A 1 96 ? -2.096 0.602 7.265 1.00 96.56 96 ILE A O 1
ATOM 798 N N . ALA A 1 97 ? -0.058 -0.109 6.659 1.00 96.12 97 ALA A N 1
ATOM 799 C CA . ALA A 1 97 ? 0.044 -1.103 7.727 1.00 96.12 97 ALA A CA 1
ATOM 800 C C . ALA A 1 97 ? -0.031 -0.475 9.130 1.00 96.12 97 ALA A C 1
ATOM 802 O O . ALA A 1 97 ? -0.675 -1.030 10.016 1.00 96.12 97 ALA A O 1
ATOM 803 N N . LYS A 1 98 ? 0.598 0.691 9.331 1.00 96.69 98 LYS A N 1
ATOM 804 C CA . LYS A 1 98 ? 0.511 1.430 10.598 1.00 96.69 98 LYS A CA 1
ATOM 805 C C . LYS A 1 98 ? -0.908 1.910 10.883 1.00 96.69 98 LYS A C 1
ATOM 807 O O . LYS A 1 98 ? -1.359 1.755 12.008 1.00 96.69 98 LYS A O 1
ATOM 812 N N . THR A 1 99 ? -1.606 2.446 9.885 1.00 95.19 99 THR A N 1
ATOM 813 C CA . THR A 1 99 ? -2.992 2.895 10.053 1.00 95.19 99 THR A CA 1
ATOM 814 C C . THR A 1 99 ? -3.900 1.731 10.443 1.00 95.19 99 THR A C 1
ATOM 816 O O . THR A 1 99 ? -4.601 1.822 11.443 1.00 95.19 99 THR A O 1
ATOM 819 N N . TYR A 1 100 ? -3.815 0.588 9.751 1.00 94.31 100 TYR A N 1
ATOM 820 C CA . TYR A 1 100 ? -4.584 -0.603 10.140 1.00 94.31 100 TYR A CA 1
ATOM 821 C C . TYR A 1 100 ? -4.256 -1.102 11.553 1.00 94.31 100 TYR A C 1
ATOM 823 O O . TYR A 1 100 ? -5.146 -1.573 12.258 1.00 94.31 100 TYR A O 1
ATOM 831 N N . HIS A 1 101 ? -2.996 -0.992 11.982 1.00 94.00 101 HIS A N 1
ATOM 832 C CA . HIS A 1 101 ? -2.595 -1.347 13.344 1.00 94.00 101 HIS A CA 1
ATOM 833 C C . HIS A 1 101 ? -3.245 -0.445 14.401 1.00 94.00 101 HIS A C 1
ATOM 835 O O . HIS A 1 101 ? -3.733 -0.950 15.411 1.00 94.00 101 HIS A O 1
ATOM 841 N N . GLU A 1 102 ? -3.296 0.870 14.172 1.00 91.31 102 GLU A N 1
ATOM 842 C CA . GLU A 1 102 ? -3.979 1.799 15.084 1.00 91.31 102 GLU A CA 1
ATOM 843 C C . GLU A 1 102 ? -5.499 1.577 15.095 1.00 91.31 102 GLU A C 1
ATOM 845 O O . GLU A 1 102 ? -6.090 1.486 16.172 1.00 91.31 102 GLU A O 1
ATOM 850 N N . VAL A 1 103 ? -6.118 1.346 13.930 1.00 92.94 103 VAL A N 1
ATOM 851 C CA . VAL A 1 103 ? -7.537 0.955 13.848 1.00 92.94 103 VAL A CA 1
ATOM 852 C C . VAL A 1 103 ? -7.799 -0.297 14.679 1.00 92.94 103 VAL A C 1
ATOM 854 O O . VAL A 1 103 ? -8.724 -0.317 15.486 1.00 92.94 103 VAL A O 1
ATOM 857 N N . HIS A 1 104 ? -6.967 -1.331 14.545 1.00 91.81 104 HIS A N 1
ATOM 858 C CA . HIS A 1 104 ? -7.141 -2.570 15.300 1.00 91.81 104 HIS A CA 1
ATOM 859 C C . HIS A 1 104 ? -7.085 -2.339 16.819 1.00 91.81 104 HIS A C 1
ATOM 861 O O . HIS A 1 104 ? -7.885 -2.914 17.557 1.00 91.81 104 HIS A O 1
ATOM 867 N N . LYS A 1 105 ? -6.181 -1.482 17.315 1.00 89.69 105 LYS A N 1
ATOM 868 C CA . LYS A 1 105 ? -6.153 -1.115 18.743 1.00 89.69 105 LYS A CA 1
ATOM 869 C C . LYS A 1 105 ? -7.449 -0.434 19.182 1.00 89.69 105 LYS A C 1
ATOM 871 O O . LYS A 1 105 ? -7.983 -0.777 20.236 1.00 89.69 105 LYS A O 1
ATOM 876 N N . ASN A 1 106 ? -7.961 0.490 18.371 1.00 89.38 106 ASN A N 1
ATOM 877 C CA . ASN A 1 106 ? -9.193 1.216 18.668 1.00 89.38 106 ASN A CA 1
ATOM 878 C C . ASN A 1 106 ? -10.417 0.286 18.656 1.00 89.38 106 ASN A C 1
ATOM 880 O O . ASN A 1 106 ? -11.277 0.414 19.526 1.00 89.38 106 ASN A O 1
ATOM 884 N N . ILE A 1 107 ? -10.462 -0.709 17.758 1.00 89.50 107 ILE A N 1
ATOM 885 C CA . ILE A 1 107 ? -11.508 -1.746 17.747 1.00 89.50 107 ILE A CA 1
ATOM 886 C C . ILE A 1 107 ? -11.498 -2.518 19.068 1.00 89.50 107 ILE A C 1
ATOM 888 O O . ILE A 1 107 ? -12.550 -2.695 19.682 1.00 89.50 107 ILE A O 1
ATOM 892 N N . VAL A 1 108 ? -10.319 -2.962 19.522 1.00 86.12 108 VAL A N 1
ATOM 893 C CA . VAL A 1 108 ? -10.176 -3.690 20.794 1.00 86.12 108 VAL A CA 1
ATOM 894 C C . VAL A 1 108 ? -10.646 -2.828 21.963 1.00 86.12 108 VAL A C 1
ATOM 896 O O . VAL A 1 108 ? -11.396 -3.314 22.808 1.00 86.12 108 VAL A O 1
ATOM 899 N N . PHE A 1 109 ? -10.262 -1.549 21.992 1.00 84.88 109 PHE A N 1
ATOM 900 C CA . PHE A 1 109 ? -10.720 -0.616 23.019 1.00 84.88 109 PHE A CA 1
ATOM 901 C C . PHE A 1 109 ? -12.248 -0.489 23.013 1.00 84.88 109 PHE A C 1
ATOM 903 O O . PHE A 1 109 ? -12.885 -0.784 24.018 1.00 84.88 109 PHE A O 1
ATOM 910 N N . VAL A 1 110 ? -12.854 -0.139 21.874 1.00 87.19 110 VAL A N 1
ATOM 911 C CA . VAL A 1 110 ? -14.314 0.010 21.741 1.00 87.19 110 VAL A CA 1
ATOM 912 C C . VAL A 1 110 ? -15.053 -1.272 22.126 1.00 87.19 110 VAL A C 1
ATOM 914 O O . VAL A 1 110 ? -16.078 -1.207 22.804 1.00 87.19 110 VAL A O 1
ATOM 917 N N . TYR A 1 111 ? -14.535 -2.438 21.741 1.00 88.19 111 TYR A N 1
ATOM 918 C CA . TYR A 1 111 ? -15.121 -3.721 22.115 1.00 88.19 111 TYR A CA 1
ATOM 919 C C . TYR A 1 111 ? -15.137 -3.919 23.633 1.00 88.19 111 TYR A C 1
ATOM 921 O O . TYR A 1 111 ? -16.181 -4.263 24.181 1.00 88.19 111 TYR A O 1
ATOM 929 N N . VAL A 1 112 ? -14.020 -3.673 24.324 1.00 84.06 112 VAL A N 1
ATOM 930 C CA . VAL A 1 112 ? -13.966 -3.772 25.791 1.00 84.06 112 VAL A CA 1
ATOM 931 C C . VAL A 1 112 ? -14.972 -2.810 26.420 1.00 84.06 112 VAL A C 1
ATOM 933 O O . VAL A 1 112 ? -15.782 -3.231 27.236 1.00 84.06 112 VAL A O 1
ATOM 936 N N . MET A 1 113 ? -14.995 -1.554 25.972 1.00 83.06 113 MET A N 1
ATOM 937 C CA . MET A 1 113 ? -15.868 -0.516 26.529 1.00 83.06 113 MET A CA 1
ATOM 938 C C . MET A 1 113 ? -17.361 -0.809 26.358 1.00 83.06 113 MET A C 1
ATOM 940 O O . MET A 1 113 ? -18.154 -0.449 27.220 1.00 83.06 113 MET A O 1
ATOM 944 N N . LYS A 1 114 ? -17.756 -1.467 25.263 1.00 81.81 114 LYS A N 1
ATOM 945 C CA . LYS A 1 114 ? -19.153 -1.865 25.022 1.00 81.81 114 LYS A CA 1
ATOM 946 C C . LYS A 1 114 ? -19.602 -3.077 25.842 1.00 81.81 114 LYS A C 1
ATOM 948 O O . LYS A 1 114 ? -20.804 -3.312 25.931 1.00 81.81 114 LYS A O 1
ATOM 953 N N . ASN A 1 115 ? -18.662 -3.853 26.382 1.00 80.88 115 ASN A N 1
ATOM 954 C CA . ASN A 1 115 ? -18.926 -5.080 27.138 1.00 80.88 115 ASN A CA 1
ATOM 955 C C . ASN A 1 115 ? -18.608 -4.953 28.644 1.00 80.88 115 ASN A C 1
ATOM 957 O O . ASN A 1 115 ? -18.680 -5.957 29.355 1.00 80.88 115 ASN A O 1
ATOM 961 N N . MET A 1 116 ? -18.244 -3.756 29.121 1.00 70.00 116 MET A N 1
ATOM 962 C CA . MET A 1 116 ? -18.158 -3.402 30.547 1.00 70.00 116 MET A CA 1
ATOM 963 C C . MET A 1 116 ? -19.497 -2.859 31.046 1.00 70.00 116 MET A C 1
ATOM 965 O O . MET A 1 116 ? -19.848 -3.179 32.203 1.00 70.00 116 MET A O 1
#

Mean predicted aligned error: 8.08 Å

Secondary structure (DSSP, 8-state):
----HHHHHHHHHHHHHHHHHHHHHHHHHHHHHHHHHHHHHHHHHHHHHHHHHHHHHHHHHHHTSPP-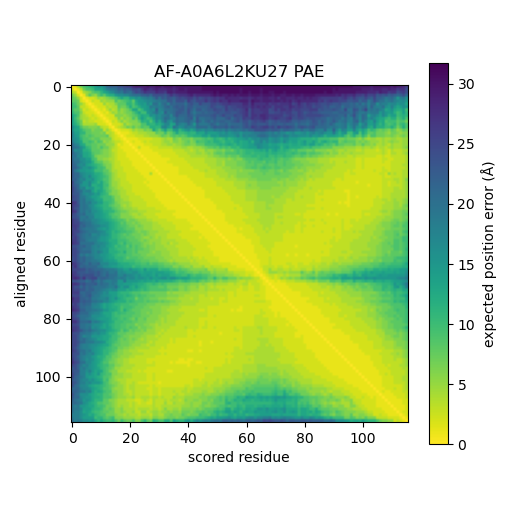HHHHHHHHHHHHHHHHHHHHHHHHHHHHHHHHHHHHHHHHHHHHHH--

Foldseek 3Di:
DPDPPVVVVVVVVVVVVVVLVVVLVVLVVVLVVLVVVLVVLVVVLVVLVVVLVVLVVVLVVLVPDPDDPVSVVVNVVSVVVSVVSVVVSVVSVVSSVVSVVVSVVSVVVSVVSVVD

Sequence (116 aa):
MAAFKRLDELTMAANFKSLFNGMTLYFEREMTNDLEFAANLHNLWVQFIDRTNDRKLFISEIEGVPSSLMSYNCCQFLQQVQHNDYIKLLKVRKMIAKTYHEVHKNIVFVYVMKNM

Nearest PDB structures (foldseek):
  8sbj-assembly1_B  TM=8.522E-01  e=4.734E+00  Homo sapiens
  6z6f-assembly1_C  TM=6.343E-01  e=2.731E+00  Saccharomyces cerevisiae S288C
  6z6o-assembly1_C  TM=4.912E-01  e=1.027E+00  Saccharomyces cerevisiae S288C
  4jps-assembly1_B  TM=4.894E-01  e=3.280E+00  Homo sapiens

Solvent-accessible surface area (backbone atoms only — not comparable to full-atom values): 6291 Å² total; per-residue (Å²): 136,84,72,61,63,70,57,54,51,52,52,48,51,50,52,51,51,52,50,51,52,53,52,41,55,49,47,53,51,52,39,52,54,43,50,52,50,32,49,54,47,48,54,52,42,50,57,51,48,52,57,51,49,54,50,51,52,52,46,54,54,51,72,72,45,83,92,42,76,64,51,51,52,52,44,54,53,50,50,54,53,47,53,54,49,52,55,51,47,51,51,48,53,51,50,36,53,50,41,54,51,52,39,52,53,45,51,53,50,44,54,52,67,77,74,110